Protein AF-A0A937WTJ1-F1 (afdb_monomer_lite)

Structure (mmCIF, N/CA/C/O backbone):
data_AF-A0A937WTJ1-F1
#
_entry.id   AF-A0A937WTJ1-F1
#
loop_
_atom_site.group_PDB
_atom_site.id
_atom_site.type_symbol
_atom_site.label_atom_id
_atom_site.label_alt_id
_atom_site.label_comp_id
_atom_site.label_asym_id
_atom_site.label_entity_id
_atom_site.label_seq_id
_atom_site.pdbx_PDB_ins_code
_atom_site.Cartn_x
_atom_site.Cartn_y
_atom_site.Cartn_z
_atom_site.occupancy
_atom_site.B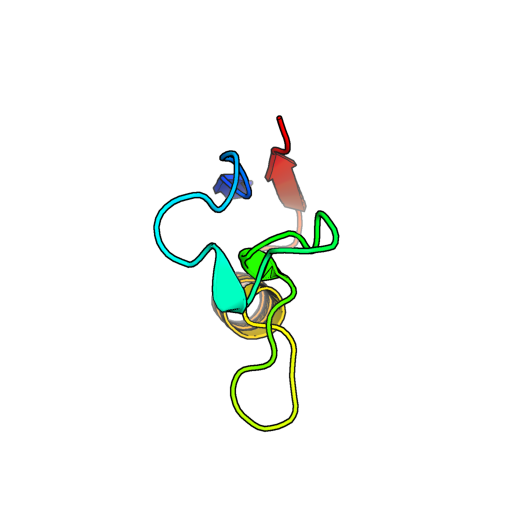_iso_or_equiv
_atom_site.auth_seq_id
_atom_site.auth_comp_id
_atom_site.auth_asym_id
_atom_site.auth_atom_id
_atom_site.pdbx_PDB_model_num
ATOM 1 N N . MET A 1 1 ? -7.707 7.275 15.065 1.00 93.31 1 MET A N 1
ATOM 2 C CA . MET A 1 1 ? -6.306 7.521 14.646 1.00 93.31 1 MET A CA 1
ATOM 3 C C . MET A 1 1 ? -6.267 7.709 13.136 1.00 93.31 1 MET A C 1
ATOM 5 O O . MET A 1 1 ? -7.169 7.209 12.474 1.00 93.31 1 MET A O 1
ATOM 9 N N . LYS A 1 2 ? -5.279 8.443 12.610 1.00 96.44 2 LYS A N 1
ATOM 10 C CA . LYS A 1 2 ? -5.118 8.698 11.170 1.00 96.44 2 LYS A CA 1
ATOM 11 C C . LYS A 1 2 ? -3.850 8.020 10.665 1.00 96.44 2 LYS A C 1
ATOM 13 O O . LYS A 1 2 ? -2.856 8.004 11.388 1.00 96.44 2 LYS A O 1
ATOM 18 N N . ALA A 1 3 ? -3.878 7.508 9.443 1.00 98.12 3 ALA A N 1
ATOM 19 C CA . ALA A 1 3 ? -2.718 6.928 8.780 1.00 98.12 3 ALA 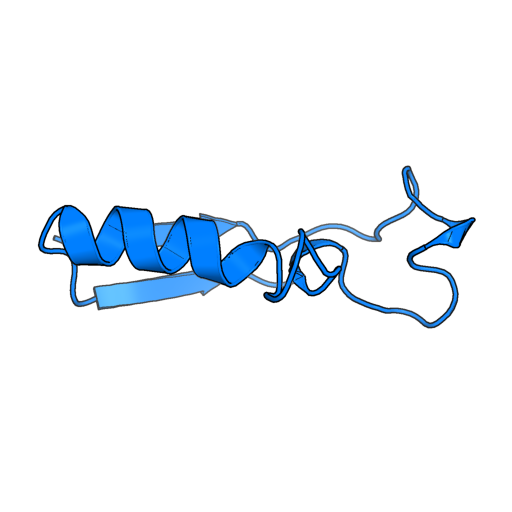A CA 1
ATOM 20 C C . ALA A 1 3 ? -2.434 7.629 7.450 1.00 98.12 3 ALA A C 1
ATOM 22 O O . ALA A 1 3 ? -3.350 8.100 6.773 1.00 98.12 3 ALA A O 1
ATOM 23 N N . ILE A 1 4 ? -1.157 7.671 7.071 1.00 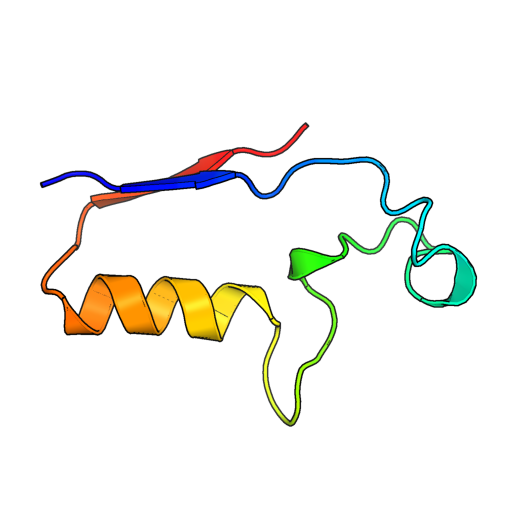97.81 4 ILE A N 1
ATOM 24 C CA . ILE A 1 4 ? -0.712 8.145 5.763 1.00 97.81 4 ILE A CA 1
ATOM 25 C C . ILE A 1 4 ? 0.174 7.087 5.104 1.00 97.81 4 ILE A C 1
ATOM 27 O O . ILE A 1 4 ? 1.154 6.628 5.687 1.00 97.81 4 ILE A O 1
ATOM 31 N N . ILE A 1 5 ? -0.185 6.685 3.888 1.00 97.44 5 ILE A N 1
ATOM 32 C CA . ILE A 1 5 ? 0.602 5.791 3.040 1.00 97.44 5 ILE A CA 1
ATOM 33 C C . ILE A 1 5 ? 1.421 6.665 2.093 1.00 97.44 5 ILE A C 1
ATOM 35 O O . ILE A 1 5 ? 0.866 7.410 1.287 1.00 97.44 5 ILE A O 1
ATOM 39 N N . MET A 1 6 ? 2.746 6.564 2.170 1.00 95.88 6 MET A N 1
ATOM 40 C CA . MET A 1 6 ? 3.657 7.294 1.286 1.00 95.88 6 MET A CA 1
ATOM 41 C C . MET A 1 6 ? 3.795 6.533 -0.038 1.00 95.88 6 MET A C 1
ATOM 43 O O . MET A 1 6 ? 4.703 5.716 -0.217 1.00 95.88 6 MET A O 1
ATOM 47 N N . ALA A 1 7 ? 2.869 6.780 -0.966 1.00 94.19 7 ALA A N 1
ATOM 48 C CA . ALA A 1 7 ? 2.775 6.087 -2.248 1.00 94.19 7 ALA A CA 1
ATOM 49 C C . ALA A 1 7 ? 3.601 6.731 -3.376 1.00 94.19 7 ALA A C 1
ATOM 51 O O . ALA A 1 7 ? 3.231 6.688 -4.550 1.00 94.19 7 ALA A O 1
ATOM 52 N N . GLY A 1 8 ? 4.733 7.333 -2.997 1.00 89.00 8 GLY A N 1
ATOM 53 C CA . GLY A 1 8 ? 5.502 8.191 -3.880 1.00 89.00 8 GLY A CA 1
ATOM 54 C C . GLY A 1 8 ? 6.712 7.558 -4.588 1.00 89.00 8 GLY A C 1
ATOM 55 O O . GLY A 1 8 ? 7.227 6.492 -4.220 1.00 89.00 8 GLY A O 1
ATOM 56 N N . GLY A 1 9 ? 7.240 8.279 -5.575 1.00 89.25 9 GLY A N 1
ATOM 57 C CA . GLY A 1 9 ? 8.490 8.037 -6.293 1.00 89.25 9 GLY A CA 1
ATOM 58 C C . GLY A 1 9 ? 8.301 7.627 -7.756 1.00 89.25 9 GLY A C 1
ATOM 59 O O . GLY A 1 9 ? 7.321 6.996 -8.125 1.00 89.25 9 GLY A O 1
ATOM 60 N N . ARG A 1 10 ? 9.306 7.917 -8.589 1.00 87.06 10 ARG A N 1
ATOM 61 C CA . ARG A 1 10 ? 9.280 7.749 -10.059 1.00 87.06 10 ARG A CA 1
ATOM 62 C C . ARG A 1 10 ? 9.407 6.304 -10.578 1.00 87.06 10 ARG A C 1
ATOM 64 O O . ARG A 1 10 ? 9.714 6.109 -11.742 1.00 87.06 10 ARG A O 1
ATOM 71 N N . GLY A 1 11 ? 9.300 5.289 -9.719 1.00 88.88 11 GLY A N 1
ATOM 72 C CA . GLY A 1 11 ? 9.400 3.879 -10.142 1.00 88.88 11 GLY A CA 1
ATOM 73 C C . GLY A 1 11 ? 10.755 3.404 -10.704 1.00 88.88 11 GLY A C 1
ATOM 74 O O . GLY A 1 11 ? 10.895 2.222 -10.975 1.00 88.88 11 GLY A O 1
ATOM 75 N N . THR A 1 12 ? 11.788 4.251 -10.794 1.00 89.50 12 THR A N 1
ATOM 76 C CA . THR A 1 12 ? 13.023 3.994 -11.576 1.00 89.50 12 THR A CA 1
ATOM 77 C C . THR A 1 12 ? 13.774 2.693 -11.265 1.00 89.50 12 THR A C 1
ATOM 79 O O . THR A 1 12 ? 14.365 2.104 -12.163 1.00 89.50 12 THR A O 1
ATOM 82 N N . ARG A 1 13 ? 13.735 2.203 -10.018 1.00 91.44 13 ARG A N 1
ATOM 83 C CA . ARG A 1 13 ? 14.351 0.914 -9.631 1.00 91.44 13 ARG A CA 1
ATOM 84 C C . ARG A 1 13 ? 13.631 -0.310 -10.207 1.00 91.44 13 ARG A C 1
ATOM 86 O O . ARG A 1 13 ? 14.250 -1.353 -10.356 1.00 91.44 13 ARG A O 1
ATOM 93 N N . LEU A 1 14 ? 12.342 -0.182 -10.511 1.00 92.00 14 LEU A N 1
ATOM 94 C CA . LEU A 1 14 ? 11.509 -1.213 -11.131 1.00 92.00 14 LEU A CA 1
ATOM 95 C C . LEU A 1 14 ? 11.179 -0.840 -12.583 1.00 92.00 14 LEU A C 1
ATOM 97 O O . LEU A 1 14 ? 10.126 -1.217 -13.079 1.00 92.00 14 LEU A O 1
ATOM 101 N N . GLY A 1 15 ? 12.066 -0.100 -13.261 1.00 90.69 15 GLY A N 1
ATOM 102 C CA . GLY A 1 15 ? 11.783 0.573 -14.533 1.00 90.69 15 GLY A CA 1
ATOM 103 C C . GLY A 1 15 ? 11.127 -0.291 -15.617 1.00 90.69 15 GLY A C 1
ATOM 104 O O . GLY A 1 15 ? 10.242 0.204 -16.300 1.00 90.69 15 GLY A O 1
ATOM 105 N N . LEU A 1 16 ? 11.480 -1.578 -15.732 1.00 89.38 16 LEU A N 1
ATOM 106 C CA . LEU A 1 16 ? 10.836 -2.507 -16.680 1.00 89.38 16 LEU A CA 1
ATOM 107 C C . LEU A 1 16 ? 9.357 -2.764 -16.359 1.00 89.38 16 LEU A C 1
ATOM 109 O O . LEU A 1 16 ? 8.544 -2.926 -17.259 1.00 89.38 16 LEU A O 1
ATOM 113 N N . LEU A 1 17 ? 9.012 -2.797 -15.074 1.00 89.75 17 LEU A N 1
ATOM 114 C CA . LEU A 1 17 ? 7.653 -3.028 -14.583 1.00 89.75 17 LEU A CA 1
ATOM 115 C C . LEU A 1 17 ? 6.839 -1.731 -14.507 1.00 89.75 17 LEU A C 1
ATOM 117 O O . LEU A 1 17 ? 5.615 -1.774 -14.465 1.00 89.75 17 LEU A O 1
ATOM 121 N N . THR A 1 18 ? 7.507 -0.576 -14.468 1.00 90.12 18 THR A N 1
ATOM 122 C CA . THR A 1 18 ? 6.873 0.748 -14.356 1.00 90.12 18 THR A CA 1
ATOM 123 C C . THR A 1 18 ? 7.062 1.604 -15.611 1.00 90.12 18 THR A C 1
ATOM 125 O O . THR A 1 18 ? 6.945 2.825 -15.530 1.00 90.12 18 THR A O 1
ATOM 128 N N . HIS A 1 19 ? 7.399 0.986 -16.748 1.00 78.19 19 HIS A N 1
ATOM 129 C CA . HIS A 1 19 ? 7.776 1.669 -17.990 1.00 78.19 19 HIS A CA 1
ATOM 130 C C . HIS A 1 19 ? 6.666 2.593 -18.520 1.00 78.19 19 HIS A C 1
ATOM 132 O O . HIS A 1 19 ? 6.945 3.705 -18.958 1.00 78.19 19 HIS A O 1
ATOM 138 N N . ASP A 1 20 ? 5.401 2.198 -18.361 1.00 74.50 20 ASP A N 1
ATOM 139 C CA . ASP A 1 20 ? 4.239 2.962 -18.838 1.00 74.50 20 ASP A CA 1
ATOM 140 C C . ASP A 1 20 ? 3.667 3.907 -17.766 1.00 74.50 20 ASP A C 1
ATOM 142 O O . ASP A 1 20 ? 2.456 4.068 -17.630 1.00 74.50 20 ASP A O 1
ATOM 146 N N . ASN A 1 21 ? 4.536 4.508 -16.943 1.00 68.56 21 ASN A N 1
ATOM 147 C CA . ASN A 1 21 ? 4.161 5.342 -15.788 1.00 68.56 21 ASN A CA 1
ATOM 148 C C . ASN A 1 21 ? 3.224 4.648 -14.784 1.00 68.56 21 ASN A C 1
ATOM 150 O O . ASN A 1 21 ? 2.533 5.305 -14.000 1.00 68.56 21 ASN A O 1
ATOM 154 N N . VAL A 1 22 ? 3.216 3.315 -14.765 1.00 82.50 22 VAL A N 1
ATOM 155 C CA . VAL A 1 22 ? 2.471 2.554 -13.763 1.00 82.50 22 VAL A CA 1
ATOM 156 C C . VAL A 1 22 ? 3.089 2.836 -12.397 1.00 82.50 22 VAL A C 1
ATOM 158 O O . VAL A 1 22 ? 4.279 2.598 -12.169 1.00 82.50 22 VAL A O 1
ATOM 161 N N . ASN A 1 23 ? 2.283 3.357 -11.466 1.00 88.19 23 ASN A N 1
ATOM 162 C CA . ASN A 1 23 ? 2.731 3.558 -10.094 1.00 88.19 23 ASN A CA 1
ATOM 163 C C . ASN A 1 23 ? 3.123 2.194 -9.501 1.00 88.19 23 ASN A C 1
ATOM 165 O O . ASN A 1 23 ? 2.323 1.260 -9.495 1.00 88.19 23 ASN A O 1
ATOM 169 N N . LYS A 1 24 ? 4.347 2.084 -8.971 1.00 92.94 24 LYS A N 1
ATOM 170 C CA . LYS A 1 24 ? 4.877 0.836 -8.395 1.00 92.94 24 LYS A CA 1
ATOM 171 C C . LYS A 1 24 ? 3.979 0.231 -7.303 1.00 92.94 24 LYS A C 1
ATOM 173 O O . LYS A 1 24 ? 3.997 -0.977 -7.103 1.00 92.94 24 LYS A O 1
ATOM 178 N N . HIS A 1 25 ? 3.181 1.048 -6.615 1.00 94.75 25 HIS A N 1
ATOM 179 C CA . HIS A 1 25 ? 2.236 0.620 -5.580 1.00 94.75 25 HIS A CA 1
ATOM 180 C C . HIS A 1 25 ? 0.975 -0.047 -6.149 1.00 94.75 25 HIS A C 1
ATOM 182 O O . HIS A 1 25 ? 0.270 -0.735 -5.415 1.00 94.75 25 HIS A O 1
ATOM 188 N N . MET A 1 26 ? 0.705 0.130 -7.443 1.00 94.00 26 MET A N 1
ATOM 189 C CA . MET A 1 26 ? -0.372 -0.547 -8.171 1.00 94.00 26 MET A CA 1
ATOM 190 C C . MET A 1 26 ? 0.078 -1.855 -8.826 1.00 94.00 26 MET A C 1
ATOM 192 O O . MET A 1 26 ? -0.760 -2.569 -9.371 1.00 94.00 26 MET A O 1
ATOM 196 N N . LEU A 1 27 ? 1.374 -2.187 -8.779 1.00 94.19 27 LEU A N 1
ATOM 197 C CA . LEU A 1 27 ? 1.864 -3.449 -9.327 1.00 94.19 27 LEU A CA 1
ATOM 198 C C . LEU A 1 27 ? 1.173 -4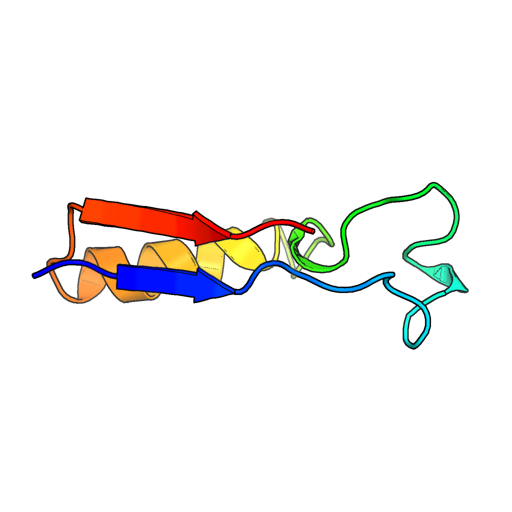.634 -8.636 1.00 94.19 27 LEU A C 1
ATOM 200 O O . LEU A 1 27 ? 0.984 -4.596 -7.413 1.00 94.19 27 LEU A O 1
ATOM 204 N N . PRO A 1 28 ? 0.805 -5.679 -9.396 1.00 94.75 28 PRO A N 1
ATOM 205 C CA . PRO A 1 28 ? 0.151 -6.844 -8.834 1.00 94.75 28 PRO A CA 1
ATOM 206 C C . PRO A 1 28 ? 1.124 -7.610 -7.938 1.00 94.75 28 PRO A C 1
ATOM 208 O O . PRO A 1 28 ? 2.270 -7.883 -8.299 1.00 94.75 28 PRO A O 1
ATOM 211 N N . VAL A 1 29 ? 0.639 -7.979 -6.764 1.00 95.94 29 VAL A N 1
ATOM 212 C CA . VAL A 1 29 ? 1.233 -8.962 -5.870 1.00 95.94 29 VAL A CA 1
ATOM 213 C C . VAL A 1 29 ? 0.169 -10.042 -5.721 1.00 95.94 29 VAL A C 1
ATOM 215 O O . VAL A 1 29 ? -0.889 -9.789 -5.161 1.00 95.94 29 VAL A O 1
ATOM 218 N N . TYR A 1 30 ? 0.420 -11.220 -6.292 1.00 96.50 30 TYR A N 1
ATOM 219 C CA . TYR A 1 30 ? -0.605 -12.252 -6.495 1.00 96.50 30 TYR A CA 1
ATOM 220 C C . TYR A 1 30 ? -1.825 -11.720 -7.269 1.00 96.50 30 TYR A C 1
ATOM 222 O O . TYR A 1 30 ? -1.687 -11.286 -8.410 1.00 96.50 3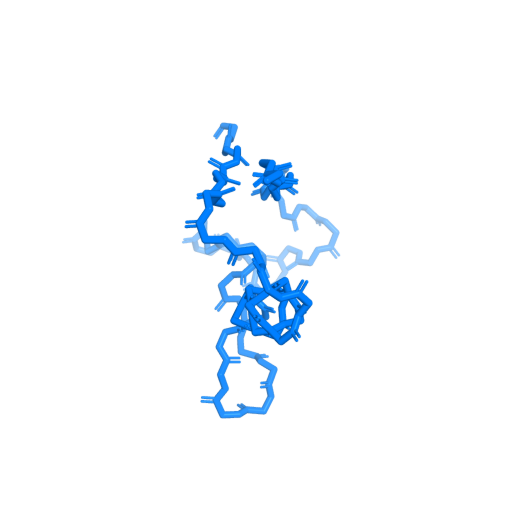0 TYR A O 1
ATOM 230 N N . ASP A 1 31 ? -3.011 -11.777 -6.667 1.00 95.88 31 ASP A N 1
ATOM 231 C CA . ASP A 1 31 ? -4.303 -11.416 -7.244 1.00 95.88 31 ASP A CA 1
ATOM 232 C C . ASP A 1 31 ? -4.683 -9.946 -7.010 1.00 95.88 31 ASP A C 1
ATOM 234 O O . ASP A 1 31 ? -5.758 -9.524 -7.435 1.00 95.88 31 ASP A O 1
ATOM 238 N N . ARG A 1 32 ? -3.841 -9.159 -6.318 1.00 97.50 32 ARG A N 1
ATOM 239 C CA . ARG A 1 32 ? -4.197 -7.807 -5.857 1.00 97.50 32 ARG A CA 1
ATOM 240 C C . ARG A 1 32 ? -3.074 -6.791 -6.045 1.00 97.50 32 ARG A C 1
ATOM 242 O O . ARG A 1 32 ? -1.900 -7.149 -5.985 1.00 97.50 32 ARG A O 1
ATOM 249 N N . PRO A 1 33 ? -3.387 -5.498 -6.207 1.00 96.25 33 PRO A N 1
ATOM 250 C CA . PRO A 1 33 ? -2.389 -4.436 -6.159 1.00 96.25 33 PRO A CA 1
ATOM 251 C C . PRO A 1 33 ? -1.625 -4.418 -4.827 1.00 96.25 33 PRO A C 1
ATOM 253 O O . PRO A 1 33 ? -2.214 -4.575 -3.756 1.00 96.25 33 PRO A O 1
ATOM 256 N N . MET A 1 34 ? -0.320 -4.136 -4.871 1.00 96.38 34 MET A N 1
ATOM 257 C CA . MET A 1 34 ? 0.547 -4.047 -3.687 1.00 96.38 34 MET A CA 1
ATOM 258 C C . MET A 1 34 ? -0.038 -3.157 -2.574 1.00 96.38 34 MET A C 1
ATOM 260 O O . MET A 1 34 ? 0.041 -3.504 -1.394 1.00 96.38 34 MET A O 1
ATOM 264 N N . ILE A 1 35 ? -0.644 -2.019 -2.929 1.00 96.88 35 ILE A N 1
ATOM 265 C CA . ILE A 1 35 ? -1.213 -1.072 -1.961 1.00 96.88 35 ILE A CA 1
ATOM 266 C C . ILE A 1 35 ? -2.393 -1.646 -1.161 1.00 96.88 35 ILE A C 1
ATOM 268 O O . ILE A 1 35 ? -2.602 -1.233 -0.018 1.00 96.88 35 ILE A O 1
ATOM 272 N N . GLU A 1 36 ? -3.130 -2.628 -1.692 1.00 97.81 36 GLU A N 1
ATOM 273 C CA . GLU A 1 36 ? -4.263 -3.230 -0.978 1.00 97.81 36 GLU A CA 1
ATOM 274 C C . GLU A 1 36 ? -3.824 -3.962 0.286 1.00 97.81 36 GLU A C 1
ATOM 276 O O . GLU A 1 36 ? -4.483 -3.855 1.319 1.00 97.81 36 GLU A O 1
ATOM 281 N N . TYR A 1 37 ? -2.688 -4.657 0.246 1.00 98.12 37 TYR A N 1
ATOM 282 C CA . TYR A 1 37 ? -2.152 -5.350 1.417 1.00 98.12 37 TYR A CA 1
ATOM 283 C C . TYR A 1 37 ? -1.827 -4.371 2.555 1.00 98.12 37 TYR A C 1
ATOM 285 O O . TYR A 1 37 ? -2.079 -4.662 3.729 1.00 98.12 37 TYR A O 1
ATOM 293 N N . VAL A 1 38 ? -1.331 -3.177 2.212 1.00 97.50 38 VAL A N 1
ATOM 294 C CA . VAL A 1 38 ? -1.058 -2.106 3.180 1.00 97.50 38 VAL A CA 1
ATOM 295 C C . VAL A 1 38 ? -2.365 -1.581 3.770 1.00 97.50 38 VAL A C 1
ATOM 297 O O . VAL A 1 38 ? -2.500 -1.514 4.991 1.00 97.50 38 VAL A O 1
ATOM 300 N N . ILE A 1 39 ? -3.354 -1.269 2.927 1.00 98.06 39 ILE A N 1
ATOM 301 C CA . ILE A 1 39 ? -4.664 -0.773 3.374 1.00 98.06 39 ILE A CA 1
ATOM 302 C C . ILE A 1 39 ? -5.349 -1.801 4.277 1.00 98.06 39 ILE A C 1
ATOM 304 O O . ILE A 1 39 ? -5.806 -1.447 5.361 1.00 98.06 39 ILE A O 1
ATOM 308 N N . GLN A 1 40 ? -5.365 -3.081 3.896 1.00 98.12 40 GLN A N 1
ATOM 309 C CA . GLN A 1 40 ? -5.951 -4.143 4.716 1.00 98.12 40 GLN A CA 1
ATOM 310 C C . GLN A 1 40 ? -5.269 -4.276 6.072 1.00 98.12 40 GLN A C 1
ATOM 312 O O . GLN A 1 40 ? -5.946 -4.525 7.064 1.00 98.12 40 GLN A O 1
ATOM 317 N N . THR A 1 41 ? -3.949 -4.106 6.132 1.00 98.00 41 THR A N 1
ATOM 318 C CA . THR A 1 41 ? -3.218 -4.123 7.404 1.00 98.00 41 THR A CA 1
ATOM 319 C C . THR A 1 41 ? -3.687 -2.988 8.315 1.00 98.00 41 THR A C 1
ATOM 321 O O . THR A 1 41 ? -3.969 -3.220 9.489 1.00 98.00 41 THR A O 1
ATOM 324 N N . LEU A 1 42 ? -3.855 -1.779 7.772 1.00 98.31 42 LEU A N 1
ATOM 325 C CA . LEU A 1 42 ? -4.350 -0.626 8.529 1.00 98.31 42 LEU A CA 1
ATOM 326 C C . LEU A 1 42 ? -5.807 -0.820 8.980 1.00 98.31 42 LEU A C 1
ATOM 328 O O . LEU A 1 42 ? -6.125 -0.582 10.144 1.00 98.31 42 LEU A O 1
ATOM 332 N N . VAL A 1 43 ? -6.675 -1.312 8.092 1.00 98.12 43 VAL A N 1
ATOM 333 C CA . VAL A 1 43 ? -8.086 -1.600 8.397 1.00 98.12 43 VAL A CA 1
ATOM 334 C C . VAL A 1 43 ? -8.212 -2.684 9.469 1.00 98.12 43 VAL A C 1
ATOM 336 O O . VAL A 1 43 ? -8.973 -2.512 10.418 1.00 98.12 43 VAL A O 1
ATOM 339 N N . LYS A 1 44 ? -7.427 -3.768 9.386 1.00 98.44 44 LYS A N 1
ATOM 340 C CA . LYS A 1 44 ? -7.363 -4.812 10.429 1.00 98.44 44 LYS A CA 1
ATOM 341 C C . LYS A 1 44 ? -6.900 -4.252 11.778 1.00 98.44 44 LYS A C 1
ATOM 343 O O . LYS A 1 44 ? -7.339 -4.738 12.813 1.00 98.44 44 LYS A O 1
ATOM 348 N N . GLY A 1 45 ? -6.065 -3.213 11.768 1.00 97.94 45 GLY A N 1
ATOM 349 C CA . GLY A 1 45 ? -5.667 -2.451 12.954 1.00 97.94 45 GLY A CA 1
ATOM 350 C C . GLY A 1 45 ? -6.712 -1.447 13.462 1.00 97.94 45 GLY A C 1
ATOM 351 O O . GLY A 1 45 ? -6.413 -0.679 14.373 1.00 97.94 45 GLY A O 1
ATOM 352 N N . GLY A 1 46 ? -7.916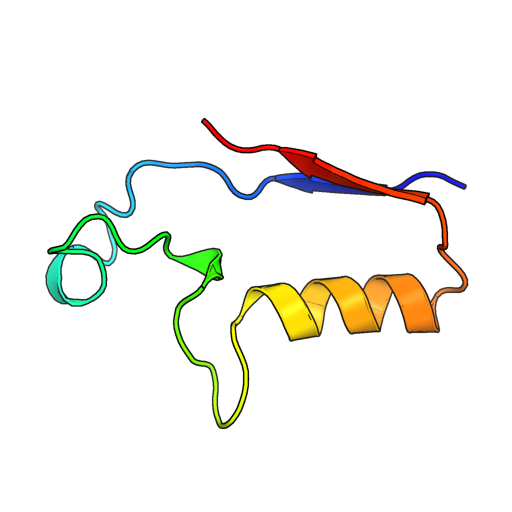 -1.409 12.880 1.00 98.19 46 GLY A N 1
ATOM 353 C CA . GLY A 1 46 ? -9.004 -0.516 13.290 1.00 98.19 46 GLY A CA 1
ATOM 354 C C . GLY A 1 46 ? -8.886 0.920 12.768 1.00 98.19 46 GLY A C 1
ATOM 355 O O . GLY A 1 46 ? -9.547 1.820 13.289 1.00 98.19 46 GLY A O 1
ATOM 356 N N . LEU A 1 47 ? -8.043 1.173 11.762 1.00 98.38 47 LEU A N 1
ATOM 357 C CA . LEU A 1 47 ? -7.895 2.501 11.165 1.00 98.38 47 LEU A CA 1
ATOM 358 C C . LEU A 1 47 ? -8.930 2.725 10.061 1.00 98.38 47 LEU A C 1
ATOM 360 O O . LEU A 1 47 ? -9.047 1.933 9.130 1.00 98.38 47 LEU A O 1
ATOM 364 N N . THR A 1 48 ? -9.640 3.848 10.155 1.00 97.44 48 THR A N 1
ATOM 365 C CA . THR A 1 48 ? -10.687 4.248 9.202 1.00 97.44 48 THR A CA 1
ATOM 366 C C . THR A 1 48 ? -10.360 5.537 8.448 1.00 97.44 48 THR A C 1
ATOM 368 O O . THR A 1 48 ? -10.862 5.739 7.348 1.00 97.44 48 THR A O 1
ATOM 371 N N . ASP A 1 49 ? -9.490 6.396 8.994 1.00 98.25 49 ASP A N 1
ATOM 372 C CA . ASP A 1 49 ? -8.989 7.596 8.311 1.00 98.25 49 ASP A CA 1
ATOM 373 C C . ASP A 1 49 ? -7.591 7.309 7.739 1.00 98.25 49 ASP A C 1
ATOM 375 O O . ASP A 1 49 ? -6.578 7.401 8.441 1.00 98.25 49 ASP A O 1
ATOM 379 N N . ILE A 1 50 ? -7.554 6.907 6.467 1.00 98.19 50 ILE A N 1
ATOM 380 C CA . ILE A 1 50 ? -6.339 6.545 5.732 1.00 98.19 50 ILE A CA 1
ATOM 381 C C . ILE A 1 50 ? -6.192 7.500 4.547 1.00 98.19 50 ILE A C 1
ATOM 383 O O . ILE A 1 50 ? -7.086 7.616 3.712 1.00 98.19 50 ILE A O 1
ATOM 387 N N . ARG A 1 51 ? -5.043 8.170 4.455 1.00 98.00 51 ARG A N 1
ATOM 388 C CA . ARG A 1 51 ? -4.672 9.031 3.326 1.00 98.00 51 ARG A CA 1
ATOM 389 C C . ARG A 1 51 ? -3.522 8.413 2.546 1.00 98.00 51 ARG A C 1
ATOM 391 O O . ARG A 1 51 ? -2.661 7.754 3.121 1.00 98.00 51 ARG A O 1
ATOM 398 N N . VAL A 1 52 ? -3.478 8.664 1.245 1.00 96.50 52 VAL A N 1
ATOM 399 C CA . VAL A 1 52 ? -2.383 8.231 0.372 1.00 96.50 52 VAL A CA 1
ATOM 400 C C . VAL A 1 52 ? -1.716 9.476 -0.198 1.00 96.50 52 VAL A C 1
ATOM 402 O O . VAL A 1 52 ? -2.389 10.326 -0.774 1.00 96.50 52 VAL A O 1
ATOM 405 N N . SER A 1 53 ? -0.406 9.600 -0.002 1.00 94.56 53 SER A N 1
ATOM 406 C CA . SER A 1 53 ? 0.398 10.679 -0.571 1.00 94.56 53 SER A CA 1
ATOM 407 C C . SER A 1 53 ? 1.046 10.210 -1.867 1.00 94.56 53 SER A C 1
ATOM 409 O O . SER A 1 53 ? 1.754 9.201 -1.874 1.00 94.56 53 SER A O 1
ATOM 411 N N . LEU A 1 54 ? 0.787 10.942 -2.945 1.00 89.81 54 LEU A N 1
ATOM 412 C CA . LEU A 1 54 ? 1.397 10.766 -4.261 1.00 89.81 54 LEU A CA 1
ATOM 413 C C . LEU A 1 54 ? 2.327 11.956 -4.543 1.00 89.81 54 LEU A C 1
ATOM 415 O O . LEU A 1 54 ? 2.340 12.935 -3.796 1.00 89.81 54 LEU A O 1
ATOM 419 N N . ASN A 1 55 ? 3.127 11.852 -5.597 1.00 81.62 55 ASN A N 1
ATOM 420 C CA . ASN A 1 55 ? 4.129 12.837 -6.012 1.00 81.62 55 ASN A CA 1
ATOM 421 C C . ASN A 1 55 ? 3.930 13.277 -7.455 1.00 81.62 55 ASN A C 1
ATOM 423 O O . ASN A 1 55 ? 3.285 12.519 -8.211 1.00 81.62 55 ASN A O 1
#

Secondary structure (DSSP, 8-state):
-EEEEE--S--GGGTTTSTTS--GGGSEETTEEHHHHHHHHHHHTT--EEEEE--

Radius of gyration: 12.4 Å; chains: 1; bounding box: 25×25×34 Å

pLDDT: mean 93.26, std 6.29, range [68.56, 98.44]

Foldseek 3Di:
DAEEAAQEDQCVVVCVQCVVVPRQQQDDDDPGRNVVVVVVVCVVVVDDHYHYDYD

Sequence (55 aa):
MKAIIMAGGRGTRLGLLTHDNVNKHMLPVYDRPMIEYVIQTLVKGGLTDIRVSLN